Protein AF-A0A2S2PA39-F1 (afdb_monomer)

Foldseek 3Di:
DDDDDDVVVVVCVVCVPPDPVVVVVDDPPVRVVVVVVVVVVVVVVPDDDDPAQLPDDDDPVNQWDDPDPVDIFGFFPDWPHRDRPIDTDGDGVVVVVVVVVVVVVVD

Mean predicted aligned error: 15.46 Å

pLDDT: mean 78.27, std 11.82, range [38.62, 94.44]

Organism: Schizaphis graminum (NCBI:txid13262)

Radius of gyration: 24.94 Å; Cα contacts (8 Å, |Δi|>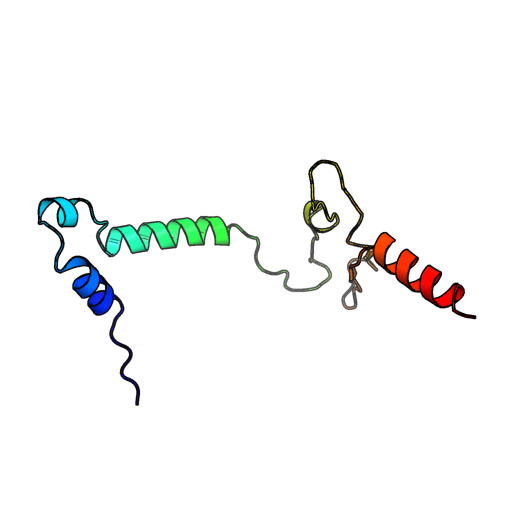4): 69; chains: 1; bounding box: 69×52×50 Å

Sequence (107 aa):
LETMEPTSTVINECVIDLSQAAKGIIQSSQTLKKTVRRQRKIIQAIPDAPKDLILLQIPESYKIFSPSKDIEEQFLLADSGPENDRILIFGRQKKLRYFISFKNMVW

Secondary structure (DSSP, 8-state):
------HHHHHHHHTTTS-HHHHHHSPPHHHHHHHHHHHHHHHTTSPPPPSSSSS----HHHHEEEEETTEEEE-EEEE--SSTT--EEE--HHHHHHHHHHHTT--

Solvent-accessible surface area (backbone atoms only — not comparable to full-atom values): 6705 Å² total; per-residue (Å²): 135,84,80,78,75,58,70,67,58,59,53,50,59,78,50,62,86,51,53,72,71,56,55,72,69,51,73,50,73,67,55,49,51,50,51,52,50,52,52,49,50,62,57,60,66,51,76,76,79,58,93,47,54,50,71,53,77,82,57,71,80,72,36,43,47,61,94,47,99,89,44,76,42,65,20,54,74,45,70,73,49,71,34,88,82,50,48,75,41,74,49,53,65,68,61,54,48,53,54,52,53,53,62,66,68,77,111

Structure (mmCIF, N/CA/C/O backbone):
data_AF-A0A2S2PA39-F1
#
_entry.id   AF-A0A2S2PA39-F1
#
loop_
_atom_site.group_PDB
_atom_site.id
_atom_site.type_symbol
_atom_site.label_atom_id
_atom_site.label_alt_id
_atom_site.label_comp_id
_atom_site.label_asym_id
_atom_site.label_entity_id
_atom_site.label_seq_id
_atom_site.pdbx_PDB_ins_code
_atom_site.Cartn_x
_atom_site.Cartn_y
_atom_site.Cartn_z
_atom_site.occupancy
_atom_site.B_iso_or_equiv
_atom_site.auth_seq_id
_atom_site.auth_comp_id
_atom_site.auth_asym_id
_atom_site.auth_atom_id
_atom_site.pdbx_PDB_model_num
ATOM 1 N N . LEU A 1 1 ? -1.556 -30.928 22.548 1.00 38.62 1 LEU A N 1
ATOM 2 C CA . LEU A 1 1 ? -2.766 -30.772 21.713 1.00 38.62 1 LEU A CA 1
ATOM 3 C C . LEU A 1 1 ? -3.596 -29.683 22.367 1.00 38.62 1 LEU A C 1
ATOM 5 O O . LEU A 1 1 ? -4.284 -29.968 23.334 1.00 38.62 1 LEU A O 1
ATOM 9 N N . GLU A 1 2 ? -3.425 -28.433 21.941 1.00 44.22 2 GLU A N 1
ATOM 10 C CA . GLU A 1 2 ? -4.295 -27.344 22.393 1.00 44.22 2 GLU A CA 1
ATOM 11 C C . GLU A 1 2 ? -5.600 -27.427 21.608 1.00 44.22 2 GLU A C 1
ATOM 13 O O . GLU A 1 2 ? -5.622 -27.292 20.383 1.00 44.22 2 GLU A O 1
ATOM 18 N N . THR A 1 3 ? -6.690 -27.714 22.307 1.00 54.19 3 THR A N 1
ATOM 19 C CA . THR A 1 3 ? -8.034 -27.642 21.745 1.00 54.19 3 THR A CA 1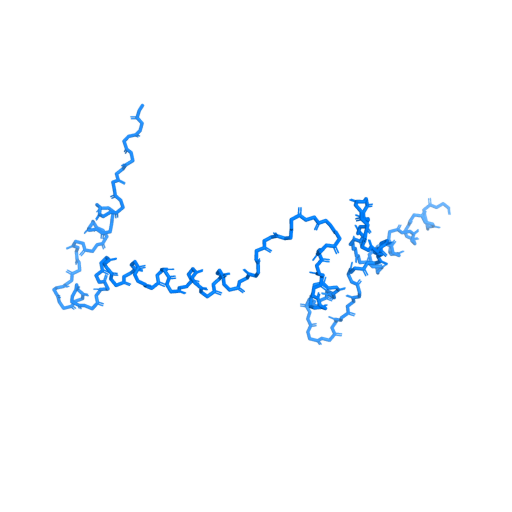
ATOM 20 C C . THR A 1 3 ? -8.384 -26.163 21.619 1.00 54.19 3 THR A C 1
ATOM 22 O O . THR A 1 3 ? -8.677 -25.511 22.616 1.00 54.19 3 THR A O 1
ATOM 25 N N . MET A 1 4 ? -8.315 -25.600 20.409 1.00 68.81 4 MET A N 1
ATOM 26 C CA . MET A 1 4 ? -8.845 -24.256 20.174 1.00 68.81 4 MET A CA 1
ATOM 27 C C . MET A 1 4 ? -10.361 -24.297 20.348 1.00 68.81 4 MET A C 1
ATOM 29 O O . MET A 1 4 ? -11.063 -24.930 19.555 1.00 68.81 4 MET A O 1
ATOM 33 N N . GLU A 1 5 ? -10.870 -23.627 21.377 1.00 64.56 5 GLU A N 1
ATOM 34 C CA . GLU A 1 5 ? -12.308 -23.490 21.540 1.00 64.56 5 GLU A CA 1
ATOM 35 C C . GLU A 1 5 ? -12.917 -22.746 20.341 1.00 64.56 5 GLU A C 1
ATOM 37 O O . GLU A 1 5 ? -12.352 -21.757 19.852 1.00 64.56 5 GLU A O 1
ATOM 42 N N . PRO A 1 6 ? -14.070 -23.206 19.826 1.00 76.75 6 PRO A N 1
ATOM 43 C CA . PRO A 1 6 ? -14.719 -22.541 18.713 1.00 76.75 6 PRO A CA 1
ATOM 44 C C . PRO A 1 6 ? -15.121 -21.121 19.125 1.00 76.75 6 PRO A C 1
ATOM 46 O O . PRO A 1 6 ? -15.644 -20.893 20.210 1.00 76.75 6 PRO A O 1
ATOM 49 N N . THR A 1 7 ? -14.931 -20.149 18.230 1.00 70.06 7 THR A N 1
ATOM 50 C CA . THR A 1 7 ? -15.158 -18.713 18.495 1.00 70.06 7 THR A CA 1
ATOM 51 C C . THR A 1 7 ? -16.566 -18.398 19.022 1.00 70.06 7 THR A C 1
ATOM 53 O O . THR A 1 7 ? -16.773 -17.389 19.687 1.00 70.06 7 THR A O 1
ATOM 56 N N . SER A 1 8 ? -17.548 -19.260 18.743 1.00 69.81 8 SER A N 1
ATOM 57 C CA . SER A 1 8 ? -18.897 -19.165 19.306 1.00 69.81 8 SER A CA 1
ATOM 58 C C . SER A 1 8 ? -18.933 -19.303 20.828 1.00 69.81 8 SER A C 1
ATOM 60 O O . SER A 1 8 ? -19.767 -18.659 21.454 1.00 69.81 8 SER A O 1
ATOM 62 N N . THR A 1 9 ? -18.053 -20.117 21.412 1.00 76.50 9 THR A N 1
ATOM 63 C CA . THR A 1 9 ? -17.967 -20.336 22.861 1.00 76.50 9 THR A CA 1
ATOM 64 C C . THR A 1 9 ? -17.496 -19.066 23.556 1.00 76.50 9 THR A C 1
ATOM 66 O O . THR A 1 9 ? -18.204 -18.556 24.416 1.00 76.50 9 THR A O 1
ATOM 69 N N . VAL A 1 10 ? -16.405 -18.469 23.064 1.00 77.00 10 VAL A N 1
ATOM 70 C CA . VAL A 1 10 ? -15.864 -17.195 23.569 1.00 77.00 10 VAL A CA 1
ATOM 71 C C . VAL A 1 10 ? -16.889 -16.067 23.458 1.00 77.00 10 VAL A C 1
ATOM 73 O O . VAL A 1 10 ? -17.100 -15.312 24.401 1.00 77.00 10 VAL A O 1
ATOM 76 N N . ILE A 1 11 ? -17.574 -15.957 22.312 1.00 75.62 11 ILE A N 1
ATOM 77 C CA . ILE A 1 11 ? -18.610 -14.933 22.130 1.00 75.62 11 ILE A CA 1
ATOM 78 C C . ILE A 1 11 ? -19.737 -15.130 23.148 1.00 75.62 11 ILE A C 1
ATOM 80 O O . ILE A 1 11 ? -20.143 -14.151 23.766 1.00 75.62 11 ILE A O 1
ATOM 84 N N . ASN A 1 12 ? -20.224 -16.363 23.325 1.00 77.50 12 ASN A N 1
ATOM 85 C CA . ASN A 1 12 ? -21.315 -16.675 24.251 1.00 77.50 12 ASN A CA 1
ATOM 86 C C . ASN A 1 12 ? -20.940 -16.417 25.713 1.00 77.50 12 ASN A C 1
ATOM 88 O O . ASN A 1 12 ? -21.777 -15.912 26.455 1.00 77.50 12 ASN A O 1
ATOM 92 N N . GLU A 1 13 ? -19.705 -16.723 26.107 1.00 81.50 13 GLU A N 1
ATOM 93 C CA . GLU A 1 13 ? -19.179 -16.432 27.440 1.00 81.50 13 GLU A CA 1
ATOM 94 C C . GLU A 1 13 ? -19.118 -14.918 27.690 1.00 81.50 13 GLU A C 1
ATOM 96 O O . GLU A 1 13 ? -19.665 -14.433 28.677 1.00 81.50 13 GLU A O 1
ATOM 101 N N . CYS A 1 14 ? -18.585 -14.138 26.742 1.00 76.69 14 CYS A N 1
ATOM 102 C CA . CYS A 1 14 ? -18.521 -12.677 26.862 1.00 76.69 14 CYS A CA 1
ATOM 103 C C . CYS A 1 14 ? -19.894 -11.993 26.955 1.00 76.69 14 CYS A C 1
ATOM 105 O O . CYS A 1 14 ? -19.981 -10.869 27.450 1.00 76.69 14 CYS A O 1
ATOM 107 N N . VAL A 1 15 ? -20.964 -12.624 26.460 1.00 77.88 15 VAL A N 1
ATOM 108 C CA . VAL A 1 15 ? -22.323 -12.064 26.539 1.00 77.88 15 VAL A CA 1
ATOM 109 C C . VAL A 1 15 ? -23.183 -12.705 27.622 1.00 77.88 15 VAL A C 1
ATOM 111 O O . VAL A 1 15 ? -24.344 -12.316 27.757 1.00 77.88 15 VAL A O 1
ATOM 114 N N . ILE A 1 16 ? -22.662 -13.662 28.397 1.00 80.81 16 ILE A N 1
ATOM 115 C CA . ILE A 1 16 ? -23.471 -14.476 29.312 1.00 80.81 16 ILE A CA 1
ATOM 116 C C . ILE A 1 16 ? -24.113 -13.631 30.423 1.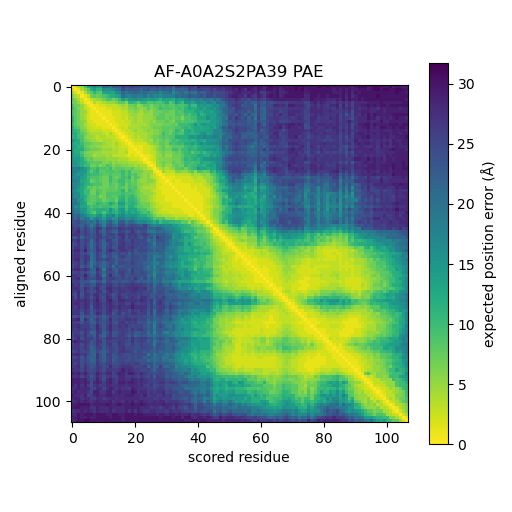00 80.81 16 ILE A C 1
ATOM 118 O O . ILE A 1 16 ? -25.305 -13.805 30.693 1.00 80.81 16 ILE A O 1
ATOM 122 N N . ASP A 1 17 ? -23.394 -12.621 30.920 1.00 84.94 17 ASP A N 1
ATOM 123 C CA . ASP A 1 17 ? -23.819 -11.736 32.017 1.00 84.94 17 ASP A CA 1
ATOM 124 C C . ASP A 1 17 ? -24.600 -10.495 31.558 1.00 84.94 17 ASP A C 1
ATOM 126 O O . ASP A 1 17 ? -25.041 -9.675 32.365 1.00 84.94 17 ASP A O 1
ATOM 130 N N . LEU A 1 18 ? -24.813 -10.336 30.250 1.00 82.62 18 LEU A N 1
ATOM 131 C CA . LEU A 1 18 ? -25.581 -9.209 29.732 1.00 82.62 18 LEU A CA 1
ATOM 132 C C . LEU A 1 18 ? -27.083 -9.394 29.974 1.00 82.62 18 LEU A C 1
ATOM 134 O O . LEU A 1 18 ? -27.631 -10.501 29.895 1.00 82.62 18 LEU A O 1
ATOM 138 N N . SER A 1 19 ? -27.770 -8.274 30.211 1.00 82.31 19 SER A N 1
ATOM 139 C CA . SER A 1 19 ? -29.229 -8.250 30.330 1.00 82.31 19 SER A CA 1
ATOM 140 C C . SER A 1 19 ? -29.893 -8.739 29.038 1.00 82.31 19 SER A C 1
ATOM 142 O O . SER A 1 19 ? -29.335 -8.615 27.947 1.00 82.31 19 SER A O 1
ATOM 144 N N . GLN A 1 20 ? -31.113 -9.274 29.128 1.00 77.12 20 GLN A N 1
ATOM 145 C CA . GLN A 1 20 ? -31.844 -9.757 27.946 1.00 77.12 20 GLN A CA 1
ATOM 146 C C . GLN A 1 20 ? -32.081 -8.649 26.909 1.00 77.12 20 GLN A C 1
ATOM 148 O O . GLN A 1 20 ? -31.962 -8.884 25.708 1.00 77.12 20 GLN A O 1
ATOM 153 N N . ALA A 1 21 ? -32.323 -7.418 27.369 1.00 80.12 21 ALA A N 1
ATOM 154 C CA . ALA A 1 21 ? -32.422 -6.254 26.495 1.00 80.12 21 ALA A CA 1
ATOM 155 C C . ALA A 1 21 ? -31.093 -5.968 25.771 1.00 80.12 21 ALA A C 1
ATOM 157 O O . ALA A 1 21 ? -31.092 -5.731 24.566 1.00 80.12 21 ALA A O 1
ATOM 158 N N . ALA A 1 22 ? -29.957 -6.057 26.473 1.00 73.00 22 ALA A N 1
ATOM 159 C CA . ALA A 1 22 ? -28.635 -5.886 25.871 1.00 73.00 22 ALA A CA 1
ATOM 160 C C . ALA A 1 22 ? -28.305 -7.013 24.876 1.00 73.00 22 ALA A C 1
ATOM 162 O O . ALA A 1 22 ? -27.831 -6.736 23.776 1.00 73.00 22 ALA A O 1
ATOM 163 N N . LYS A 1 23 ? -28.639 -8.269 25.202 1.00 75.12 23 LYS A N 1
ATOM 164 C CA . LYS A 1 23 ? -28.497 -9.425 24.298 1.00 75.12 23 LYS A CA 1
ATOM 165 C C . LYS A 1 23 ? -29.304 -9.261 23.008 1.00 75.12 23 LYS A C 1
ATOM 167 O O . LYS A 1 23 ? -28.826 -9.662 21.953 1.00 75.12 23 LYS A O 1
ATOM 172 N N . GLY A 1 24 ? -30.476 -8.624 23.069 1.00 72.19 24 GLY A N 1
ATOM 173 C CA . GLY A 1 24 ? -31.298 -8.314 21.892 1.00 72.19 24 GLY A CA 1
ATOM 174 C C . GLY A 1 24 ? -30.696 -7.266 20.944 1.00 72.19 24 GLY A C 1
ATOM 175 O O . GLY A 1 24 ? -31.045 -7.241 19.766 1.00 72.19 24 GLY A O 1
ATOM 176 N N . ILE A 1 25 ? -29.778 -6.424 21.433 1.00 74.00 25 ILE A N 1
ATOM 177 C CA . ILE A 1 25 ? -29.067 -5.409 20.633 1.00 74.00 25 ILE A CA 1
ATOM 178 C C . ILE A 1 25 ? -27.790 -5.993 20.007 1.00 74.00 25 ILE A C 1
ATOM 180 O O . ILE A 1 25 ? -27.329 -5.526 18.961 1.00 74.00 25 ILE A O 1
ATOM 184 N N . ILE A 1 26 ? -27.213 -7.031 20.619 1.00 74.38 26 ILE A N 1
ATOM 185 C CA . ILE A 1 26 ? -26.002 -7.682 20.120 1.00 74.38 26 ILE A CA 1
ATOM 186 C C . ILE A 1 26 ? -26.287 -8.335 18.770 1.00 74.38 26 ILE A C 1
ATOM 188 O O . ILE A 1 26 ? -27.226 -9.110 18.588 1.00 74.38 26 ILE A O 1
ATOM 192 N N . GLN A 1 27 ? -25.442 -8.014 17.794 1.00 68.75 27 GLN A N 1
ATOM 193 C CA . GLN A 1 27 ? -25.554 -8.561 16.451 1.00 68.75 27 GLN A CA 1
ATOM 194 C C . GLN A 1 27 ? -25.411 -10.083 16.502 1.00 68.75 27 GLN A C 1
ATOM 196 O O . GLN A 1 27 ? -24.423 -10.604 17.018 1.00 68.75 27 GLN A O 1
ATOM 201 N N . SER A 1 28 ? -26.367 -10.804 15.910 1.00 76.88 28 SER A N 1
ATOM 202 C CA . SER A 1 28 ? -26.242 -12.254 15.769 1.00 76.88 28 SER A CA 1
ATOM 203 C C . SER A 1 28 ? -24.963 -12.620 15.010 1.00 76.88 28 SER A C 1
ATOM 205 O O . SER A 1 28 ? -24.479 -11.868 14.155 1.00 76.88 28 SER A O 1
ATOM 207 N N . SER A 1 29 ? -24.431 -13.817 15.269 1.00 72.94 29 SER A N 1
ATOM 208 C CA . SER A 1 29 ? -23.228 -14.318 14.588 1.00 72.94 29 SER A CA 1
ATOM 209 C C . SER A 1 29 ? -23.353 -14.277 13.054 1.00 72.94 29 SER A C 1
ATOM 211 O O . SER A 1 29 ? -22.381 -14.031 12.340 1.00 72.94 29 SER A O 1
ATOM 213 N N . GLN A 1 30 ? -24.567 -14.460 12.530 1.00 72.56 30 GLN A N 1
ATOM 214 C CA . GLN A 1 30 ? -24.899 -14.374 11.112 1.00 72.56 30 GLN A CA 1
ATOM 215 C C . GLN A 1 30 ? -24.776 -12.938 10.590 1.00 72.56 30 GLN A C 1
ATOM 217 O O . GLN A 1 30 ? -24.228 -12.729 9.505 1.00 72.56 30 GLN A O 1
ATOM 222 N N . THR A 1 31 ? -25.246 -11.950 11.353 1.00 78.94 31 THR A N 1
ATOM 223 C CA . THR A 1 31 ? -25.105 -10.527 11.019 1.00 78.94 31 THR A CA 1
ATOM 224 C C . THR A 1 31 ? -23.642 -10.104 11.067 1.00 78.94 31 THR A C 1
ATOM 226 O O . THR A 1 31 ? -23.161 -9.491 10.115 1.00 78.94 31 THR A O 1
ATOM 229 N N . LEU A 1 32 ? -22.892 -10.533 12.087 1.00 81.12 32 LEU A N 1
ATOM 230 C CA . LEU A 1 32 ? -21.454 -10.280 12.180 1.00 81.12 32 LEU A CA 1
ATOM 231 C C . LEU A 1 32 ? -20.698 -10.881 10.985 1.00 81.12 32 LEU A C 1
ATOM 233 O O . LEU A 1 32 ? -19.912 -10.192 10.335 1.00 81.12 32 LEU A O 1
ATOM 237 N N . LYS A 1 33 ? -21.000 -12.133 10.608 1.00 79.06 33 LYS A N 1
ATOM 238 C CA . LYS A 1 33 ? -20.446 -12.773 9.401 1.00 79.06 33 LYS A CA 1
ATOM 239 C C . LYS A 1 33 ? -20.750 -11.972 8.133 1.00 79.06 33 LYS A C 1
ATOM 241 O O . LYS A 1 33 ? -19.869 -11.832 7.285 1.00 79.06 33 LYS A O 1
ATOM 246 N N . LYS A 1 34 ? -21.969 -11.439 7.982 1.00 83.19 34 LYS A N 1
ATOM 247 C CA . LYS A 1 34 ? -22.339 -10.581 6.842 1.00 83.19 34 LYS A CA 1
ATOM 248 C C . LYS A 1 34 ? -21.555 -9.268 6.846 1.00 83.19 34 LYS A C 1
ATOM 250 O O . LYS A 1 34 ? -21.036 -8.891 5.799 1.00 83.19 34 LYS A O 1
ATOM 255 N N . THR A 1 35 ? -21.410 -8.615 7.998 1.00 83.44 35 THR A N 1
ATOM 256 C CA . THR A 1 35 ? -20.620 -7.383 8.146 1.00 83.44 35 THR A CA 1
ATOM 257 C C . THR A 1 35 ? -19.157 -7.619 7.785 1.00 83.44 35 THR A C 1
ATOM 259 O O . THR A 1 35 ? -18.611 -6.887 6.963 1.00 83.44 35 THR A O 1
ATOM 262 N N . VAL A 1 36 ? -18.545 -8.686 8.306 1.00 80.81 36 VAL A N 1
ATOM 263 C CA . VAL A 1 36 ? -17.165 -9.072 7.976 1.00 80.81 36 VAL A CA 1
ATOM 264 C C . VAL A 1 36 ? -17.023 -9.370 6.486 1.00 80.81 36 VAL A C 1
ATOM 266 O O . VAL A 1 36 ? -16.093 -8.877 5.860 1.00 80.81 36 VAL A O 1
ATOM 269 N N . ARG A 1 37 ? -17.950 -10.123 5.880 1.00 80.75 37 ARG A N 1
ATOM 270 C CA . ARG A 1 37 ? -17.940 -10.382 4.429 1.00 80.75 37 ARG A CA 1
ATOM 271 C C . ARG A 1 37 ? -18.071 -9.100 3.613 1.00 80.75 37 ARG A C 1
ATOM 273 O O . ARG A 1 37 ? -17.360 -8.951 2.629 1.00 80.75 37 ARG A O 1
ATOM 280 N N . ARG A 1 38 ? -18.941 -8.171 4.017 1.00 83.06 38 ARG A N 1
ATOM 281 C CA . ARG A 1 38 ? -19.109 -6.871 3.352 1.00 83.06 38 ARG A CA 1
ATOM 282 C C . ARG A 1 38 ? -17.827 -6.048 3.425 1.00 83.06 38 ARG A C 1
ATOM 284 O O . ARG A 1 38 ? -17.389 -5.550 2.399 1.00 83.06 38 ARG A O 1
ATOM 291 N N . GLN A 1 39 ? -17.208 -5.964 4.601 1.00 84.56 39 GLN A N 1
ATOM 292 C CA . GLN A 1 39 ? -15.929 -5.272 4.773 1.00 84.56 39 GLN A CA 1
ATOM 293 C C . GLN A 1 39 ? -14.812 -5.941 3.972 1.00 84.56 39 GLN A C 1
ATOM 295 O O . GLN A 1 39 ? -14.086 -5.271 3.251 1.00 84.56 39 GLN A O 1
ATOM 300 N N . ARG A 1 40 ? -14.733 -7.275 3.994 1.00 78.31 40 ARG A N 1
ATOM 301 C CA . ARG A 1 40 ? -13.801 -8.022 3.144 1.00 78.31 40 ARG A CA 1
ATOM 302 C C . ARG A 1 40 ? -14.054 -7.791 1.665 1.00 78.31 40 ARG A C 1
ATOM 304 O O . ARG A 1 40 ? -13.084 -7.727 0.945 1.00 78.31 40 ARG A O 1
ATOM 311 N N . LYS A 1 41 ? -15.300 -7.636 1.212 1.00 74.12 41 LYS A N 1
ATOM 312 C CA . LYS A 1 41 ? -15.621 -7.322 -0.189 1.00 74.12 41 LYS A CA 1
ATOM 313 C C . LYS A 1 41 ? -15.209 -5.897 -0.570 1.00 74.12 41 LYS A C 1
ATOM 315 O O . LYS A 1 41 ? -14.742 -5.686 -1.677 1.00 74.12 41 LYS A O 1
ATOM 320 N N . ILE A 1 42 ? -15.356 -4.940 0.348 1.00 77.56 42 ILE A N 1
ATOM 321 C CA . ILE A 1 42 ? -14.844 -3.570 0.182 1.00 77.56 42 ILE A CA 1
ATOM 322 C C . ILE A 1 42 ? -13.312 -3.592 0.081 1.00 77.56 42 ILE A C 1
ATOM 324 O O . ILE A 1 42 ? -12.746 -2.911 -0.761 1.00 77.56 42 ILE A O 1
ATOM 328 N N . ILE A 1 43 ? -12.647 -4.425 0.883 1.00 66.19 43 ILE A N 1
ATOM 329 C CA . ILE A 1 43 ? -11.191 -4.608 0.847 1.00 66.19 43 ILE A CA 1
ATOM 330 C C . ILE A 1 43 ? -10.756 -5.443 -0.372 1.00 66.19 43 ILE A C 1
ATOM 332 O O . ILE A 1 43 ? -9.747 -5.145 -0.979 1.00 66.19 43 ILE A O 1
ATOM 336 N N . GLN A 1 44 ? -11.517 -6.449 -0.800 1.00 60.47 44 GLN A N 1
ATOM 337 C CA . GLN A 1 44 ? -11.278 -7.235 -2.022 1.00 60.47 44 GLN A CA 1
ATOM 338 C C . GLN A 1 44 ? -11.619 -6.462 -3.303 1.00 60.47 44 GLN A C 1
ATOM 340 O O . GLN A 1 44 ? -11.411 -6.979 -4.392 1.00 60.47 44 GLN A O 1
ATOM 345 N N . ALA A 1 45 ? -12.130 -5.232 -3.196 1.00 59.78 45 ALA A N 1
ATOM 346 C CA . ALA A 1 45 ? -12.107 -4.284 -4.306 1.00 59.78 45 ALA A CA 1
ATOM 347 C C . ALA A 1 45 ? -10.687 -3.739 -4.570 1.00 59.78 45 ALA A C 1
ATOM 349 O O . ALA A 1 45 ? -10.490 -3.005 -5.535 1.00 59.78 45 ALA A O 1
ATOM 350 N N . ILE A 1 46 ? -9.701 -4.091 -3.731 1.00 57.62 46 ILE A N 1
ATOM 351 C CA . ILE A 1 46 ? -8.283 -3.979 -4.072 1.00 57.62 46 ILE A CA 1
ATOM 352 C C . ILE A 1 46 ? -8.028 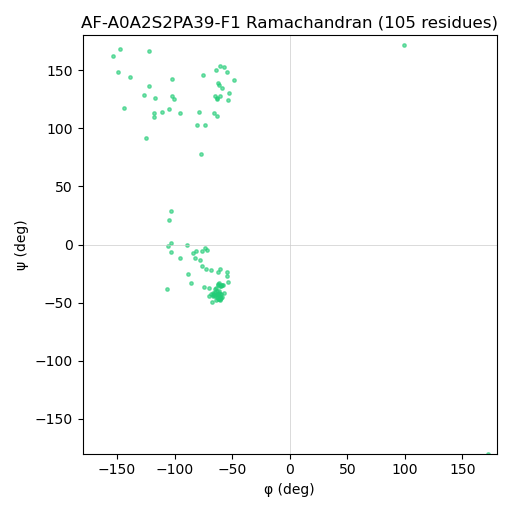-4.927 -5.256 1.00 57.62 46 ILE A C 1
ATOM 354 O O . ILE A 1 46 ? -8.374 -6.105 -5.151 1.00 57.62 46 ILE A O 1
ATOM 358 N N . PRO A 1 47 ? -7.470 -4.433 -6.375 1.00 63.44 47 PRO A N 1
ATOM 359 C CA . PRO A 1 47 ? -7.177 -5.266 -7.534 1.00 63.44 47 PRO A CA 1
ATOM 360 C C . PRO A 1 47 ? -6.305 -6.462 -7.145 1.00 63.44 47 PRO A C 1
ATOM 362 O O . PRO A 1 47 ? -5.485 -6.367 -6.228 1.00 63.44 47 PRO A O 1
ATOM 365 N N . ASP A 1 48 ? -6.493 -7.582 -7.850 1.00 68.19 48 ASP A N 1
ATOM 366 C CA . ASP A 1 48 ? -5.6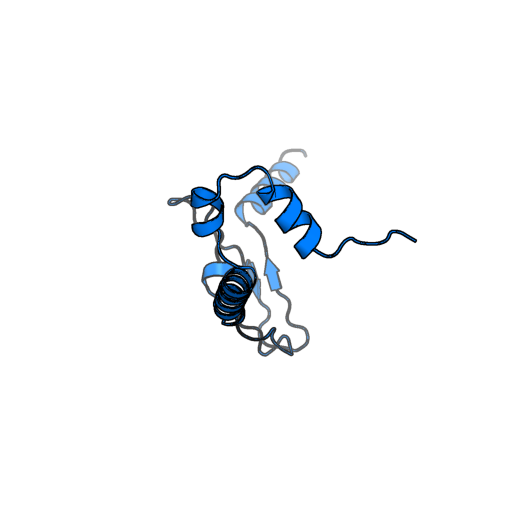53 -8.766 -7.682 1.00 68.19 48 ASP A CA 1
ATOM 367 C C . ASP A 1 48 ? -4.175 -8.367 -7.718 1.00 68.19 48 ASP A C 1
ATOM 369 O O . ASP A 1 48 ? -3.773 -7.499 -8.503 1.00 68.19 48 ASP A O 1
ATOM 373 N N . ALA A 1 49 ? -3.366 -9.005 -6.867 1.00 68.06 49 ALA A N 1
ATOM 374 C CA . ALA A 1 49 ? -1.929 -8.786 -6.887 1.00 68.06 49 ALA A CA 1
ATOM 375 C C . ALA A 1 49 ? -1.420 -9.002 -8.325 1.00 68.06 49 ALA A C 1
ATOM 377 O O . ALA A 1 49 ? -1.785 -10.003 -8.956 1.00 68.06 49 ALA A O 1
ATOM 378 N N . PRO A 1 50 ? -0.627 -8.067 -8.870 1.00 77.62 50 PRO A N 1
ATOM 379 C CA . PRO A 1 50 ? -0.161 -8.178 -10.240 1.00 77.62 50 PRO A CA 1
ATOM 380 C C . PRO A 1 50 ? 0.635 -9.474 -10.402 1.00 77.62 50 PRO A C 1
ATOM 382 O O . PRO A 1 50 ? 1.438 -9.843 -9.545 1.00 77.62 50 PRO A O 1
ATOM 385 N N . LYS A 1 51 ? 0.354 -10.195 -11.491 1.00 83.94 51 LYS A N 1
ATOM 386 C CA . LYS A 1 51 ? 0.926 -11.524 -11.763 1.00 83.94 51 LYS A CA 1
ATOM 387 C C . LYS A 1 51 ? 2.399 -11.459 -12.164 1.00 83.94 51 LYS A C 1
ATOM 389 O O . LYS A 1 51 ? 3.104 -12.455 -12.047 1.00 83.94 51 LYS A O 1
ATOM 394 N N . ASP A 1 52 ? 2.835 -10.295 -12.626 1.00 85.62 52 ASP A N 1
ATOM 395 C CA . ASP A 1 52 ? 4.196 -9.980 -13.033 1.00 85.62 52 ASP A CA 1
ATOM 396 C C . ASP A 1 52 ? 4.509 -8.500 -12.729 1.00 85.62 52 ASP A C 1
ATOM 398 O O . ASP A 1 52 ? 3.626 -7.704 -12.390 1.00 85.62 52 ASP A O 1
ATOM 402 N N . LEU A 1 53 ? 5.788 -8.128 -12.823 1.00 87.25 53 LEU A N 1
ATOM 403 C CA . LEU A 1 53 ? 6.246 -6.756 -12.572 1.00 87.25 53 LEU A CA 1
ATOM 404 C C . LEU A 1 53 ? 5.970 -5.794 -13.743 1.00 87.25 53 LEU A C 1
ATOM 406 O O . LEU A 1 53 ? 6.021 -4.572 -13.558 1.00 87.25 53 LEU A O 1
ATOM 410 N N . ILE A 1 54 ? 5.624 -6.332 -14.916 1.00 88.12 54 ILE A N 1
ATOM 411 C CA . ILE A 1 54 ? 5.245 -5.568 -16.111 1.00 88.12 54 ILE A CA 1
ATOM 412 C C . ILE A 1 54 ? 3.876 -4.911 -15.887 1.00 88.12 54 ILE A C 1
ATOM 414 O O . ILE A 1 54 ? 3.694 -3.726 -16.163 1.00 88.12 54 ILE A O 1
ATOM 418 N N . LEU A 1 55 ? 2.924 -5.664 -15.332 1.00 87.69 55 LEU A N 1
ATOM 419 C CA . LEU A 1 55 ? 1.559 -5.228 -15.038 1.00 87.69 55 LEU A CA 1
ATOM 420 C C . LEU A 1 55 ? 1.430 -4.495 -13.696 1.00 87.69 55 LEU A C 1
ATOM 422 O O . LEU A 1 55 ? 0.361 -3.964 -13.387 1.00 87.69 55 LEU A O 1
ATOM 426 N N . LEU A 1 56 ? 2.491 -4.449 -12.884 1.00 88.44 56 LEU A N 1
ATOM 427 C CA . LEU A 1 56 ? 2.498 -3.726 -11.614 1.00 88.44 56 LEU A CA 1
ATOM 428 C C . LEU A 1 56 ? 2.297 -2.222 -11.857 1.00 88.44 56 LEU A C 1
ATOM 430 O O . LEU A 1 56 ? 3.179 -1.517 -12.347 1.00 88.44 56 LEU A O 1
ATOM 434 N N . GLN A 1 57 ? 1.143 -1.699 -11.460 1.00 87.31 57 GLN A N 1
ATOM 435 C CA . GLN A 1 57 ? 0.883 -0.262 -11.455 1.00 87.31 57 GLN A CA 1
ATOM 436 C C . GLN A 1 57 ? 1.043 0.280 -10.041 1.00 87.31 57 GLN A C 1
ATOM 438 O O . GLN A 1 57 ? 0.399 -0.201 -9.112 1.00 87.31 57 GLN A O 1
ATOM 443 N N . ILE A 1 58 ? 1.894 1.295 -9.881 1.00 88.19 58 ILE A N 1
ATOM 444 C CA . ILE A 1 58 ? 2.060 1.994 -8.605 1.00 88.19 58 ILE A CA 1
ATOM 445 C C . ILE A 1 58 ? 1.164 3.230 -8.625 1.00 88.19 58 ILE A C 1
ATOM 447 O O . ILE A 1 58 ? 1.433 4.145 -9.411 1.00 88.19 58 ILE A O 1
ATOM 451 N N . PRO A 1 59 ? 0.113 3.286 -7.787 1.00 88.69 59 PRO A N 1
ATOM 452 C CA . PRO A 1 59 ? -0.746 4.458 -7.719 1.00 88.69 59 PRO A CA 1
ATOM 453 C C . PRO A 1 59 ? 0.030 5.675 -7.217 1.00 88.69 59 PRO A C 1
ATOM 455 O O . PRO A 1 59 ? 0.940 5.547 -6.397 1.00 88.69 59 PRO A O 1
ATOM 458 N N . GLU A 1 60 ? -0.368 6.866 -7.659 1.00 86.75 60 GLU A N 1
ATOM 459 C CA . GLU A 1 60 ? 0.338 8.110 -7.330 1.00 86.75 60 GLU A CA 1
ATOM 460 C C . GLU A 1 60 ? 0.420 8.361 -5.818 1.00 86.75 60 GLU A C 1
ATOM 462 O O . GLU A 1 60 ? 1.453 8.780 -5.303 1.00 86.75 60 GLU A O 1
ATOM 467 N N . SER A 1 61 ? -0.619 7.962 -5.079 1.00 87.19 61 SER A N 1
ATOM 468 C CA . SER A 1 61 ? -0.663 8.039 -3.616 1.00 87.19 61 SER A CA 1
ATOM 469 C C . SER A 1 61 ? 0.433 7.231 -2.909 1.00 87.19 61 SER A C 1
ATOM 471 O O . SER A 1 61 ? 0.729 7.508 -1.754 1.00 87.19 61 SER A O 1
ATOM 473 N N . TYR A 1 62 ? 1.022 6.228 -3.568 1.00 87.44 62 TYR A N 1
ATOM 474 C CA . TYR A 1 62 ? 2.126 5.422 -3.032 1.00 87.44 62 TYR A CA 1
ATOM 475 C C . TYR A 1 62 ? 3.505 5.921 -3.477 1.00 87.44 62 TYR A C 1
ATOM 477 O O . TYR A 1 62 ? 4.520 5.484 -2.934 1.00 87.44 62 TYR A O 1
ATOM 485 N N . LYS A 1 63 ? 3.567 6.834 -4.452 1.00 91.69 63 LYS A N 1
ATOM 486 C CA . LYS A 1 63 ? 4.825 7.449 -4.901 1.00 91.69 63 LYS A CA 1
ATOM 487 C C . LYS A 1 63 ? 5.254 8.612 -4.017 1.00 91.69 63 LYS A C 1
ATOM 489 O O . LYS A 1 63 ? 6.390 9.070 -4.125 1.00 91.69 63 LYS A O 1
ATOM 494 N N . ILE A 1 64 ? 4.362 9.066 -3.144 1.00 92.12 64 ILE A N 1
ATOM 495 C CA . ILE A 1 64 ? 4.508 10.263 -2.331 1.00 92.12 64 ILE A CA 1
ATOM 496 C C . ILE A 1 64 ? 4.394 9.886 -0.851 1.00 92.12 64 ILE A C 1
ATOM 498 O O . ILE A 1 64 ? 3.519 9.124 -0.450 1.00 92.12 64 ILE A O 1
ATOM 502 N N . PHE A 1 65 ? 5.275 10.444 -0.022 1.00 89.31 65 PHE A N 1
ATOM 503 C CA . PHE A 1 65 ? 5.204 10.359 1.431 1.00 89.31 65 PHE A CA 1
ATOM 504 C C . PHE A 1 65 ? 4.724 11.701 1.992 1.00 89.31 65 PHE A C 1
ATOM 506 O O . PHE A 1 65 ? 5.409 12.715 1.853 1.00 89.31 65 PHE A O 1
ATOM 513 N N . SER A 1 66 ? 3.560 11.698 2.647 1.00 88.06 66 SER A N 1
ATOM 514 C CA . SER A 1 66 ? 2.996 12.880 3.304 1.00 88.06 66 SER A CA 1
ATOM 515 C C . SER A 1 66 ? 2.691 12.592 4.781 1.00 88.06 66 SER A C 1
ATOM 517 O O . SER A 1 66 ? 1.630 12.061 5.108 1.00 88.06 66 SER A O 1
ATOM 519 N N . PRO A 1 67 ? 3.637 12.867 5.701 1.00 82.75 67 PRO A N 1
ATOM 520 C CA . PRO A 1 67 ? 3.444 12.625 7.131 1.00 82.75 67 PRO A CA 1
ATOM 521 C C . PRO A 1 67 ? 2.550 13.682 7.801 1.00 82.75 67 PRO A C 1
ATOM 523 O O . PRO A 1 67 ? 2.046 13.452 8.897 1.00 82.75 67 PRO A O 1
ATOM 526 N N . SER A 1 68 ? 2.377 14.848 7.175 1.00 84.50 68 SER A N 1
ATOM 527 C CA . SER A 1 68 ? 1.530 15.949 7.639 1.00 84.50 68 SER A CA 1
ATOM 528 C C . SER A 1 68 ? 1.056 16.782 6.445 1.00 84.50 68 SER A C 1
ATOM 530 O O . SER A 1 68 ? 1.651 16.712 5.373 1.00 84.50 68 SER A O 1
ATOM 532 N N . LYS A 1 69 ? -0.002 17.586 6.631 1.00 76.06 69 LYS A N 1
ATOM 533 C CA . LYS A 1 69 ? -0.664 18.349 5.551 1.00 76.06 69 LYS A CA 1
ATOM 534 C C . LYS A 1 69 ? 0.265 19.260 4.739 1.00 76.06 69 LYS A C 1
ATOM 536 O O . LYS A 1 69 ? -0.023 19.502 3.576 1.00 76.06 69 LYS A O 1
ATOM 541 N N . ASP A 1 70 ? 1.362 19.721 5.335 1.00 80.88 70 ASP A N 1
ATOM 542 C CA . ASP A 1 70 ? 2.282 20.684 4.715 1.00 80.88 70 ASP A CA 1
ATOM 543 C C . ASP A 1 70 ? 3.595 20.046 4.241 1.00 80.88 70 ASP A C 1
ATOM 545 O O . ASP A 1 70 ? 4.481 20.728 3.724 1.00 80.88 70 ASP A O 1
ATOM 549 N N . ILE A 1 71 ? 3.765 18.739 4.459 1.00 79.38 71 ILE A N 1
ATOM 550 C CA . ILE A 1 71 ? 4.977 18.019 4.088 1.00 79.38 71 ILE A CA 1
ATOM 551 C C . ILE A 1 71 ? 4.597 16.958 3.074 1.00 79.38 71 ILE A C 1
ATOM 553 O O . ILE A 1 71 ? 3.932 15.976 3.392 1.00 79.38 71 ILE A O 1
ATOM 557 N N . GLU A 1 72 ? 5.090 17.146 1.860 1.00 85.88 72 GLU A N 1
ATOM 558 C CA . GLU A 1 72 ? 4.998 16.187 0.776 1.00 85.88 72 GLU A CA 1
ATOM 559 C C . GLU A 1 72 ? 6.410 15.957 0.240 1.00 85.88 72 GLU A C 1
ATOM 561 O O . GLU A 1 72 ? 7.172 16.901 0.001 1.00 85.88 72 GLU A O 1
ATOM 566 N N . GLU A 1 73 ? 6.820 14.699 0.132 1.00 89.00 73 GLU A N 1
ATOM 567 C CA . GLU A 1 73 ? 8.092 14.353 -0.488 1.00 89.00 73 GLU A CA 1
ATOM 568 C C . GLU A 1 73 ? 7.964 13.125 -1.375 1.00 89.00 73 GLU A C 1
ATOM 570 O O . GLU A 1 73 ? 7.230 12.183 -1.073 1.00 89.00 73 GLU A O 1
ATOM 575 N N . GLN A 1 74 ? 8.712 13.135 -2.477 1.00 89.88 74 GLN A N 1
ATOM 576 C CA . GLN A 1 74 ? 8.785 11.995 -3.371 1.00 89.88 74 GLN A CA 1
ATOM 577 C C . GLN A 1 74 ? 9.397 10.801 -2.634 1.00 89.88 74 GLN A C 1
ATOM 579 O O . GLN A 1 74 ? 10.482 10.896 -2.053 1.00 89.88 74 GLN A O 1
ATOM 584 N N . PHE A 1 75 ? 8.666 9.691 -2.658 1.00 92.31 75 PHE A N 1
ATOM 585 C CA . PHE A 1 75 ? 9.006 8.449 -1.979 1.00 92.31 75 PHE A CA 1
ATOM 586 C C . PHE A 1 75 ? 9.480 7.367 -2.949 1.00 92.31 75 PHE A C 1
ATOM 588 O O . PHE A 1 75 ? 10.430 6.649 -2.644 1.00 92.31 75 PHE A O 1
ATOM 595 N N . LEU A 1 76 ? 8.866 7.269 -4.133 1.00 93.88 76 LEU A N 1
ATOM 596 C CA . LEU A 1 76 ? 9.403 6.467 -5.231 1.00 93.88 76 LEU A CA 1
ATOM 597 C C . LEU A 1 76 ? 10.500 7.277 -5.934 1.00 93.88 76 LEU A C 1
ATOM 599 O O . LEU A 1 76 ? 10.210 8.213 -6.679 1.00 93.88 76 LEU A O 1
ATOM 603 N N . LEU A 1 77 ? 11.756 6.938 -5.653 1.00 92.56 77 LEU A N 1
ATOM 604 C CA . LEU A 1 77 ? 12.937 7.666 -6.119 1.00 92.56 77 LEU A CA 1
ATOM 605 C C . LEU A 1 77 ? 13.397 7.215 -7.507 1.00 92.56 77 LEU A C 1
ATOM 607 O O . LEU A 1 77 ? 13.919 8.031 -8.262 1.00 92.56 77 LEU A O 1
ATOM 611 N N . ALA A 1 78 ? 13.223 5.933 -7.833 1.00 92.94 78 ALA A N 1
ATOM 612 C CA . ALA A 1 78 ? 13.533 5.399 -9.154 1.00 92.94 78 ALA A CA 1
ATOM 613 C C . ALA A 1 78 ? 12.617 4.228 -9.513 1.00 92.94 78 ALA A C 1
ATOM 615 O O . ALA A 1 78 ? 12.211 3.451 -8.648 1.00 92.94 78 ALA A O 1
ATOM 616 N N . ASP A 1 79 ? 12.344 4.105 -10.805 1.00 94.19 79 ASP A N 1
ATOM 617 C CA . ASP A 1 79 ? 11.583 3.026 -11.41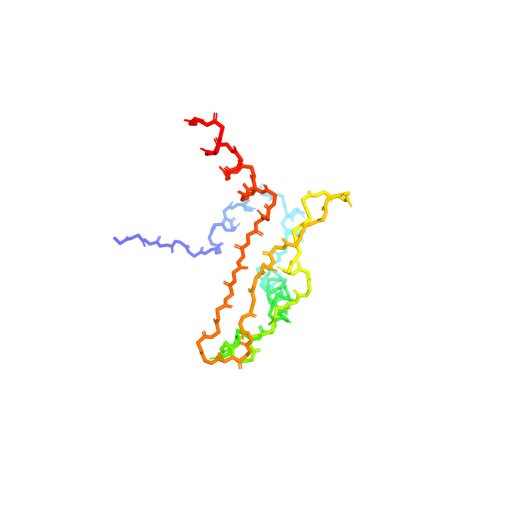6 1.00 94.19 79 ASP A CA 1
ATOM 618 C C . ASP A 1 79 ? 12.215 2.734 -12.778 1.00 94.19 79 ASP A C 1
ATOM 620 O O . ASP A 1 79 ? 12.273 3.624 -13.628 1.00 94.19 79 ASP A O 1
ATOM 624 N N . SER A 1 80 ? 12.742 1.523 -12.966 1.00 94.44 80 SER A N 1
ATOM 625 C CA . SER A 1 80 ? 13.416 1.150 -14.216 1.00 94.44 80 SER A CA 1
ATOM 626 C C . SER A 1 80 ? 12.454 0.866 -15.374 1.00 94.44 80 SER A C 1
ATOM 628 O O . SER A 1 80 ? 12.911 0.678 -16.495 1.00 94.44 80 SER A O 1
ATOM 630 N N . GLY A 1 81 ? 11.139 0.860 -15.127 1.00 91.25 81 GLY A N 1
ATOM 631 C CA . GLY A 1 81 ? 10.113 0.637 -16.144 1.00 91.25 81 GLY A CA 1
ATOM 632 C C . GLY A 1 81 ? 9.562 -0.796 -16.179 1.00 91.25 81 GLY A C 1
ATOM 633 O O . GLY A 1 81 ? 10.045 -1.671 -15.465 1.00 91.25 81 GLY A O 1
ATOM 634 N N . PRO A 1 82 ? 8.498 -1.044 -16.963 1.00 89.19 82 PRO A N 1
ATOM 635 C CA . PRO A 1 82 ? 7.733 -2.291 -16.948 1.00 89.19 82 PRO A CA 1
ATOM 636 C C . PRO A 1 82 ? 8.467 -3.427 -17.679 1.00 89.19 82 PRO A C 1
ATOM 638 O O . PRO A 1 82 ? 8.134 -3.784 -18.806 1.00 89.19 82 PRO A O 1
ATOM 641 N N . GLU A 1 83 ? 9.459 -4.005 -17.010 1.00 91.69 83 GLU A N 1
ATOM 642 C CA . GLU A 1 83 ? 10.224 -5.170 -17.460 1.00 91.69 83 GLU A CA 1
ATOM 643 C C . GLU A 1 83 ? 10.128 -6.310 -16.434 1.00 91.69 83 GLU A C 1
ATOM 645 O O . GLU A 1 83 ? 9.701 -6.109 -15.294 1.00 91.69 83 GLU A O 1
ATOM 650 N N . ASN A 1 84 ? 10.536 -7.521 -16.823 1.00 89.31 84 ASN A N 1
ATOM 651 C CA . ASN A 1 84 ? 10.546 -8.670 -15.907 1.00 89.31 84 ASN A CA 1
ATOM 652 C C . ASN A 1 84 ? 11.471 -8.450 -14.702 1.00 89.31 84 ASN A C 1
ATOM 654 O O . ASN A 1 84 ? 11.138 -8.882 -13.603 1.00 89.31 84 ASN A O 1
ATOM 658 N N . ASP A 1 85 ? 12.571 -7.720 -14.902 1.00 90.50 85 ASP A N 1
ATOM 659 C CA . ASP A 1 85 ? 13.566 -7.408 -13.872 1.00 90.50 85 ASP A CA 1
ATOM 660 C C . ASP A 1 85 ? 13.421 -5.967 -13.357 1.00 90.50 85 ASP A C 1
ATOM 662 O O . ASP A 1 85 ? 14.396 -5.331 -12.956 1.00 90.50 85 ASP A O 1
ATOM 666 N N . ARG A 1 86 ? 12.195 -5.421 -13.389 1.00 93.88 86 ARG A N 1
ATOM 667 C CA . ARG A 1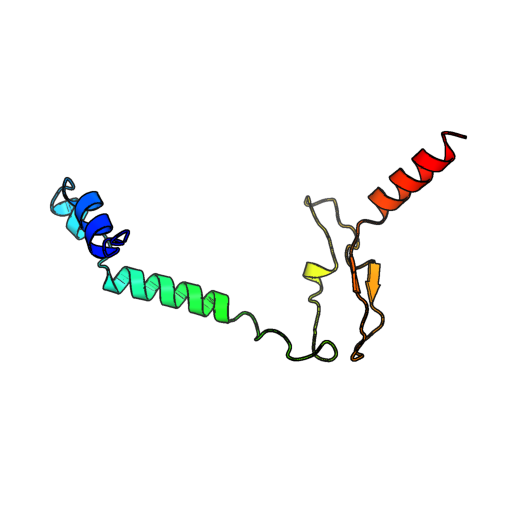 86 ? 11.904 -4.052 -12.952 1.00 93.88 86 ARG A CA 1
ATOM 668 C C . ARG A 1 86 ? 12.412 -3.784 -11.537 1.00 93.88 86 ARG A C 1
ATOM 670 O O . ARG A 1 86 ? 12.001 -4.429 -10.572 1.00 93.88 86 ARG A O 1
ATOM 677 N N . ILE A 1 87 ? 13.232 -2.747 -11.407 1.00 93.50 87 ILE A N 1
ATOM 678 C CA . ILE A 1 87 ? 13.792 -2.276 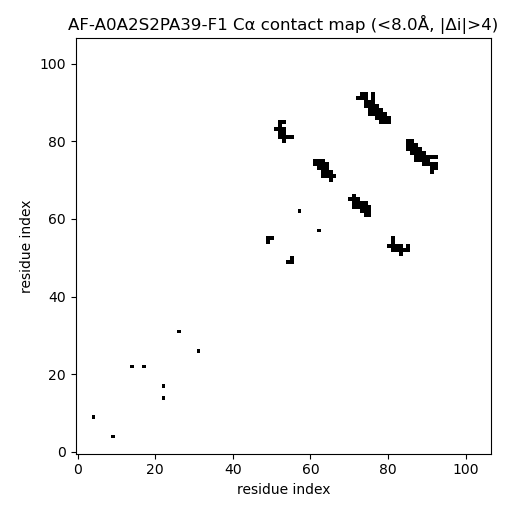-10.144 1.00 93.50 87 ILE A CA 1
ATOM 679 C C . ILE A 1 87 ? 13.020 -1.040 -9.687 1.00 93.50 87 ILE A C 1
ATOM 681 O O . ILE A 1 87 ? 12.895 -0.055 -10.415 1.00 93.50 87 ILE A O 1
ATOM 685 N N . LEU A 1 88 ? 12.549 -1.080 -8.441 1.00 93.12 88 LEU A N 1
ATOM 686 C CA . LEU A 1 88 ? 11.881 0.029 -7.766 1.00 93.12 88 LEU A CA 1
ATOM 687 C C . LEU A 1 88 ? 12.715 0.460 -6.562 1.00 93.12 88 LEU A C 1
ATOM 689 O O . LEU A 1 88 ? 13.025 -0.357 -5.694 1.00 93.12 88 LEU A O 1
ATOM 693 N N . ILE A 1 89 ? 13.057 1.744 -6.484 1.00 93.62 89 ILE A N 1
ATOM 694 C CA . ILE A 1 89 ? 13.803 2.306 -5.355 1.00 93.62 89 ILE A CA 1
ATOM 695 C C . ILE A 1 89 ? 12.890 3.237 -4.574 1.00 93.62 89 ILE A C 1
ATOM 697 O O . ILE A 1 89 ? 12.518 4.310 -5.050 1.00 93.62 89 ILE A O 1
ATOM 701 N N . PHE A 1 90 ? 12.582 2.845 -3.341 1.00 92.12 90 PHE A N 1
ATOM 702 C CA . PHE A 1 90 ? 11.837 3.666 -2.396 1.00 92.12 90 PHE A CA 1
ATOM 703 C C . PHE A 1 90 ? 12.766 4.290 -1.363 1.00 92.12 90 PHE A C 1
ATOM 705 O O . PHE A 1 90 ? 13.710 3.661 -0.882 1.00 92.12 90 PHE A O 1
ATOM 712 N N . GLY A 1 91 ? 12.481 5.525 -0.974 1.00 89.62 91 GLY A N 1
ATOM 713 C CA . GLY A 1 91 ? 13.257 6.208 0.044 1.00 89.62 91 GLY A CA 1
ATOM 714 C C . GLY A 1 91 ? 12.869 7.666 0.200 1.00 89.62 91 GLY A C 1
ATOM 715 O O . GLY A 1 91 ? 11.991 8.183 -0.473 1.00 89.62 91 GLY A O 1
ATOM 716 N N . ARG A 1 92 ? 13.547 8.349 1.121 1.00 87.81 92 ARG A N 1
ATOM 717 C CA . ARG A 1 92 ? 13.332 9.774 1.390 1.00 87.81 92 ARG A CA 1
ATOM 718 C C . ARG A 1 92 ? 14.618 10.527 1.096 1.00 87.81 92 ARG A C 1
ATOM 720 O O . ARG A 1 92 ? 15.583 10.417 1.858 1.00 87.81 92 ARG A O 1
ATOM 727 N N . GLN A 1 93 ? 14.631 11.316 0.023 1.00 76.69 93 GLN A N 1
ATOM 728 C CA . GLN A 1 93 ? 15.834 12.018 -0.440 1.00 76.69 93 GLN A CA 1
ATOM 729 C C . GLN A 1 93 ? 16.426 12.945 0.633 1.00 76.69 93 GLN A C 1
ATOM 731 O O . GLN A 1 93 ? 17.646 13.050 0.769 1.00 76.69 93 GLN A O 1
ATOM 736 N N . LYS A 1 94 ? 15.570 13.572 1.454 1.00 76.81 94 LYS A N 1
ATOM 737 C CA . LYS A 1 94 ? 15.996 14.423 2.575 1.00 76.81 94 LYS A CA 1
ATOM 738 C C . LYS A 1 94 ? 16.827 13.639 3.597 1.00 76.81 94 LYS A C 1
ATOM 740 O O . LYS A 1 94 ? 17.911 14.082 3.960 1.00 76.81 94 LYS A O 1
ATOM 745 N N . LYS A 1 95 ? 16.380 12.441 4.003 1.00 70.00 95 LYS A N 1
ATOM 746 C CA . LYS A 1 95 ? 17.120 11.568 4.939 1.00 70.00 95 LYS A CA 1
ATOM 747 C C . LYS A 1 95 ? 18.470 11.122 4.374 1.00 70.00 95 LYS A C 1
ATOM 749 O O . LYS A 1 95 ? 19.465 11.168 5.092 1.00 70.00 95 LYS A O 1
ATOM 754 N N . LEU A 1 96 ? 18.508 10.737 3.097 1.00 68.06 96 LEU A N 1
ATOM 755 C CA . LEU A 1 96 ? 19.750 10.373 2.403 1.00 68.06 96 LEU A CA 1
ATOM 756 C C . LEU A 1 96 ? 20.747 11.538 2.386 1.00 68.06 96 LEU A C 1
ATOM 758 O O . LEU A 1 96 ? 21.925 11.352 2.681 1.00 68.06 96 LEU A O 1
ATOM 762 N N . ARG A 1 97 ? 20.268 12.758 2.119 1.00 71.00 97 ARG A N 1
ATOM 763 C CA . ARG A 1 97 ? 21.107 13.960 2.111 1.00 71.00 97 ARG A CA 1
ATOM 764 C C . ARG A 1 97 ? 21.670 14.289 3.494 1.00 71.00 97 ARG A C 1
ATOM 766 O O . ARG A 1 97 ? 22.852 14.604 3.580 1.00 71.00 97 ARG A O 1
ATOM 773 N N . TYR A 1 98 ? 20.879 14.158 4.562 1.00 72.12 98 TYR A N 1
ATOM 774 C CA . TYR A 1 98 ? 21.385 14.320 5.932 1.00 72.12 98 TYR A CA 1
ATOM 775 C C . TYR A 1 98 ? 22.476 13.297 6.265 1.00 72.12 98 TYR A C 1
ATOM 777 O O . TYR A 1 98 ? 23.502 13.668 6.825 1.00 72.12 98 TYR A O 1
ATOM 785 N N . PHE A 1 99 ? 22.295 12.034 5.872 1.00 65.31 99 PHE A N 1
ATOM 786 C CA . PHE A 1 99 ? 23.286 10.982 6.109 1.00 65.31 99 PHE A CA 1
ATOM 787 C C . PHE A 1 99 ? 24.613 11.245 5.376 1.00 65.31 99 PHE A C 1
ATOM 789 O O . PHE A 1 99 ? 25.682 11.138 5.974 1.00 65.31 99 PHE A O 1
ATOM 796 N N . ILE A 1 100 ? 24.556 11.648 4.102 1.00 71.69 100 ILE A N 1
ATOM 797 C CA . ILE A 1 100 ? 25.751 11.990 3.310 1.00 71.69 100 ILE A CA 1
ATOM 798 C C . ILE A 1 100 ? 26.430 13.250 3.860 1.00 71.69 100 ILE A C 1
ATOM 800 O O . ILE A 1 100 ? 27.647 13.271 4.023 1.00 71.69 100 ILE A O 1
ATOM 804 N N . SER A 1 101 ? 25.651 14.285 4.190 1.00 67.00 101 SER A N 1
ATOM 805 C CA . SER A 1 101 ? 26.178 15.527 4.763 1.00 67.00 101 SER A CA 1
ATOM 806 C C . SER A 1 101 ? 26.871 15.290 6.102 1.00 67.00 101 SER A C 1
A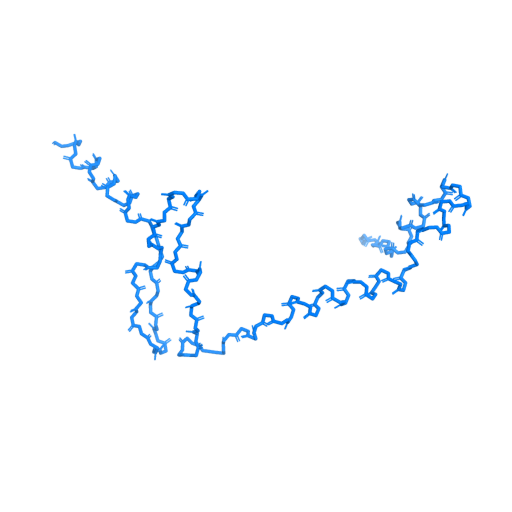TOM 808 O O . SER A 1 101 ? 27.917 15.876 6.346 1.00 67.00 101 SER A O 1
ATOM 810 N N . PHE A 1 102 ? 26.321 14.420 6.953 1.00 61.09 102 PHE A N 1
ATOM 811 C CA . PHE A 1 102 ? 26.945 14.058 8.223 1.00 61.09 102 PHE A CA 1
ATOM 812 C C . PHE A 1 102 ? 28.258 13.298 8.005 1.00 61.09 102 PHE A C 1
ATOM 814 O O . PHE A 1 102 ? 29.262 13.605 8.637 1.00 61.09 102 PHE A O 1
ATOM 821 N N . LYS A 1 103 ? 28.292 12.360 7.049 1.00 62.12 103 LYS A N 1
ATOM 822 C CA . LYS A 1 103 ? 29.509 11.611 6.708 1.00 62.12 103 LYS A CA 1
ATOM 823 C C . LYS A 1 103 ? 30.637 12.512 6.180 1.00 62.12 103 LYS A C 1
ATOM 825 O O . LYS A 1 103 ? 31.796 12.249 6.476 1.00 62.12 103 LYS A O 1
ATOM 830 N N . ASN A 1 104 ? 30.302 13.575 5.447 1.00 62.12 104 ASN A N 1
ATOM 831 C CA . ASN A 1 104 ? 31.265 14.547 4.910 1.00 62.12 104 ASN A CA 1
ATOM 832 C C . ASN A 1 104 ? 31.709 15.621 5.921 1.00 62.12 104 ASN A C 1
ATOM 834 O O . ASN A 1 104 ? 32.556 16.437 5.588 1.00 62.12 104 ASN A O 1
ATOM 838 N N . MET A 1 105 ? 31.121 15.653 7.120 1.00 56.84 105 MET A N 1
ATOM 839 C CA . MET A 1 105 ? 31.450 16.612 8.183 1.00 56.84 105 MET A CA 1
ATOM 840 C C . MET A 1 105 ? 32.325 15.986 9.288 1.00 56.84 105 MET A C 1
ATOM 842 O O . MET A 1 105 ? 32.781 16.688 10.182 1.00 56.84 105 MET A O 1
ATOM 846 N N . VAL A 1 106 ? 32.558 14.669 9.232 1.00 54.25 106 VAL A N 1
ATOM 847 C CA . VAL A 1 106 ? 33.377 13.897 10.193 1.00 54.25 106 VAL A CA 1
ATOM 848 C C . VAL A 1 106 ? 34.754 13.527 9.598 1.00 54.25 106 VAL A C 1
ATOM 850 O O . VAL A 1 106 ? 35.419 12.619 10.083 1.00 54.25 106 VAL A O 1
ATOM 853 N N . TRP A 1 107 ? 35.212 14.246 8.570 1.00 44.16 107 TRP A N 1
ATOM 854 C CA . TRP A 1 107 ? 36.588 14.181 8.062 1.00 44.16 107 TRP A CA 1
ATOM 855 C C . TRP A 1 107 ? 37.172 15.581 7.936 1.00 44.16 107 TRP A C 1
ATOM 857 O O . TRP A 1 107 ? 36.478 16.439 7.346 1.00 44.16 107 TRP A O 1
#